Protein 2CPG (pdb70)

Sequence (130 aa):
MKKRLTITLSESVLENLEKMAREMGLSKSAMISVALENYKKGQMKKRLTITLSESVLENLEKMAREMGLSKSAMISVALENYKKGQERMKKRLTITLSESVLENLEKMAREMGLSKSAMISVALENYKKG

Solvent-accessible surface area: 9104 Å² total; per-residue (Å²): 128,137,91,197,29,68,3,50,1,11,60,47,3,21,90,42,0,71,111,13,4,175,139,85,71,57,69,78,24,36,0,0,31,54,0,5,84,53,49,89,134,68,181,178,116,75,183,25,75,2,51,0,26,65,60,35,39,108,28,0,52,115,13,3,184,117,63,65,20,65,58,20,1,0,0,3,4,0,0,19,29,25,46,121,58,105,81,270,232,182,195,215,155,135,86,136,80,67,112,84,73,71,108,68,13,54,115,66,3,160,50,17,42,23,66,85,86,18,16,57,60,28,48,120,93,56,186,163,103,115

InterPro domains:
  IPR002145 Ribbon-helix-helix protein, CopG [PF01402] (3-40)
  IPR010985 Ribbon-helix-helix [SSF47598] (1-41)
  IPR013321 Arc-type ribbon-helix-helix [G3DSA:1.10.1220.10] (1-45)

Structure (mmCIF, N/CA/C/O backbone):
data_2CPG
#
_entry.id   2CPG
#
_cell.length_a   67.190
_cell.length_b   102.490
_cell.length_c   40.210
_cell.angle_alpha   90.00
_cell.angle_beta   90.00
_cell.angle_gamma   90.00
#
_symmetry.space_group_name_H-M   'C 2 2 21'
#
loop_
_entity.id
_entity.type
_entity.pdbx_description
1 polymer 'TRANSCRIPTIONAL REPRESSOR COPG'
2 non-polymer 'CHLORIDE ION'
3 water water
#
loop_
_atom_site.group_PDB
_atom_site.id
_atom_site.type_symbol
_atom_site.label_atom_id
_atom_site.label_alt_id
_atom_site.label_comp_id
_atom_site.label_asym_id
_atom_site.label_entity_id
_atom_site.label_seq_id
_atom_site.pdbx_PDB_ins_code
_atom_site.Cartn_x
_atom_site.Cartn_y
_atom_site.Cartn_z
_atom_site.occupancy
_atom_site.B_iso_or_equiv
_atom_site.auth_seq_id
_atom_site.auth_comp_id
_atom_site.auth_asym_id
_atom_site.auth_atom_id
_atom_site.pdbx_PDB_model_num
ATOM 1 N N . MET A 1 1 ? 3.724 43.624 9.245 1.00 40.47 1 MET A N 1
ATOM 2 C CA . MET A 1 1 ? 5.086 43.240 9.595 1.00 33.00 1 MET A CA 1
ATOM 3 C C . MET A 1 1 ? 5.236 43.131 11.109 1.00 29.35 1 MET A C 1
ATOM 4 O O . MET A 1 1 ? 6.276 42.672 11.595 1.00 33.78 1 MET A O 1
ATOM 9 N N . LYS A 1 2 ? 4.244 43.527 11.909 1.00 26.51 2 LYS A N 1
ATOM 10 C CA . LYS A 1 2 ? 4.449 43.264 13.352 1.00 22.64 2 LYS A CA 1
ATOM 11 C C . LYS A 1 2 ? 3.925 41.877 13.688 1.00 22.24 2 LYS A C 1
ATOM 12 O O . LYS A 1 2 ? 2.881 41.467 13.183 1.00 24.46 2 LYS A O 1
ATOM 18 N N . LYS A 1 3 ? 4.687 41.190 14.535 1.00 19.49 3 LYS A N 1
ATOM 19 C CA . LYS A 1 3 ? 4.329 39.832 14.937 1.00 19.97 3 LYS A CA 1
ATOM 20 C C . LYS A 1 3 ? 4.499 39.663 16.443 1.00 18.08 3 LYS A C 1
ATOM 21 O O . LYS A 1 3 ? 5.424 40.252 17.036 1.00 16.74 3 LYS A O 1
ATOM 27 N N . ARG A 1 4 ? 3.649 38.871 17.100 1.00 16.42 4 ARG A N 1
ATOM 28 C CA . ARG A 1 4 ? 3.837 38.690 18.538 1.00 16.13 4 ARG A CA 1
ATOM 29 C C . ARG A 1 4 ? 4.586 37.399 18.819 1.00 15.56 4 ARG A C 1
ATOM 30 O O . ARG A 1 4 ? 4.519 36.394 18.110 1.00 16.43 4 ARG A O 1
ATOM 38 N N . LEU A 1 5 ? 5.314 37.431 19.926 1.00 12.74 5 LEU A N 1
ATOM 39 C CA . LEU A 1 5 ? 6.020 36.247 20.442 1.00 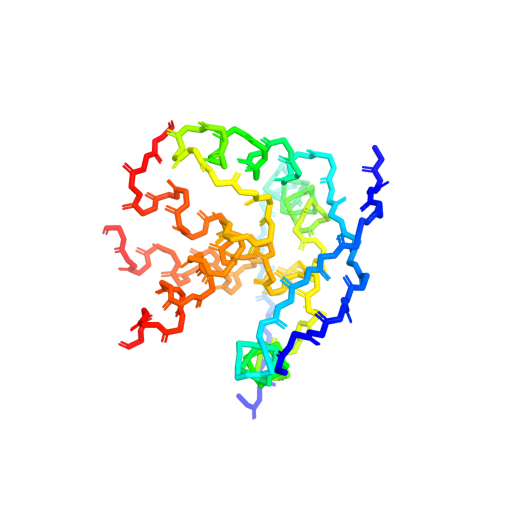14.79 5 LEU A CA 1
ATOM 40 C C . LEU A 1 5 ? 5.991 36.224 21.965 1.00 15.54 5 LEU A C 1
ATOM 41 O O . LEU A 1 5 ? 6.286 37.236 22.620 1.00 15.78 5 LEU A O 1
ATOM 46 N N . THR A 1 6 ? 5.649 35.054 22.512 1.00 14.50 6 THR A N 1
ATOM 47 C CA . THR A 1 6 ? 5.726 34.909 23.960 1.00 16.83 6 THR A CA 1
ATOM 48 C C . THR A 1 6 ? 7.081 34.266 24.287 1.00 15.26 6 THR A C 1
ATOM 49 O O . THR A 1 6 ? 7.445 33.299 23.640 1.00 18.37 6 THR A O 1
ATOM 53 N N . ILE A 1 7 ? 7.714 34.879 25.290 1.00 14.04 7 ILE A N 1
ATOM 54 C CA . ILE A 1 7 ? 9.015 34.475 25.770 1.00 14.21 7 ILE A CA 1
ATOM 55 C C . ILE A 1 7 ? 9.010 34.322 27.288 1.00 14.56 7 ILE A C 1
ATOM 56 O O . ILE A 1 7 ? 8.125 34.807 27.987 1.00 16.80 7 ILE A O 1
ATOM 61 N N . THR A 1 8 ? 10.008 33.579 27.751 1.00 13.52 8 THR A N 1
ATOM 62 C CA . THR A 1 8 ? 10.154 33.430 29.196 1.00 14.23 8 THR A CA 1
ATOM 63 C C . THR A 1 8 ? 11.510 33.961 29.636 1.00 12.88 8 THR A C 1
ATOM 64 O O . THR A 1 8 ? 12.516 33.499 29.095 1.00 17.41 8 THR A O 1
ATOM 68 N N . LEU A 1 9 ? 11.538 34.916 30.562 1.00 12.11 9 LEU A N 1
ATOM 69 C CA . LEU A 1 9 ? 12.779 35.459 31.064 1.00 13.84 9 LEU A CA 1
ATOM 70 C C . LEU A 1 9 ? 12.884 35.179 32.571 1.00 16.27 9 LEU A C 1
ATOM 71 O O . LEU A 1 9 ? 11.857 35.116 33.229 1.00 17.92 9 LEU A O 1
ATOM 76 N N . SER A 1 10 ? 14.114 35.009 33.026 1.00 15.91 10 SER A N 1
ATOM 77 C CA . SER A 1 10 ? 14.281 34.975 34.495 1.00 15.87 10 SER A CA 1
ATOM 78 C C . SER A 1 10 ? 13.877 36.336 35.045 1.00 17.88 10 SER A C 1
ATOM 79 O O . SER A 1 10 ? 13.915 37.313 34.281 1.00 18.60 10 SER A O 1
ATOM 82 N N . GLU A 1 11 ? 13.530 36.502 36.314 1.00 20.79 11 GLU A N 1
ATOM 83 C CA . GLU A 1 11 ? 13.324 37.831 36.928 1.00 19.90 11 GLU A CA 1
ATOM 84 C C . GLU A 1 11 ? 14.565 38.687 36.815 1.00 19.49 11 GLU A C 1
ATOM 85 O O . GLU A 1 11 ? 14.536 39.897 36.549 1.00 21.03 11 GLU A O 1
ATOM 91 N N . SER A 1 12 ? 15.771 38.104 36.981 1.00 19.77 12 SER A N 1
ATOM 92 C CA . SER A 1 12 ? 16.961 38.952 36.878 1.00 21.65 12 SER A CA 1
ATOM 93 C C . SER A 1 12 ? 17.202 39.585 35.506 1.00 19.78 12 SER A C 1
ATOM 94 O O . SER A 1 12 ? 17.528 40.771 35.377 1.00 19.58 12 SER A O 1
ATOM 97 N N . VAL A 1 13 ? 17.055 38.773 34.459 1.00 17.62 13 VAL A N 1
ATOM 98 C CA . VAL A 1 13 ? 17.140 39.343 33.107 1.00 16.66 13 VAL A CA 1
ATOM 99 C C . VAL A 1 13 ? 16.011 40.310 32.852 1.00 15.43 13 VAL A C 1
ATOM 100 O O . VAL A 1 13 ? 16.211 41.365 32.212 1.00 16.90 13 VAL A O 1
ATOM 104 N N . LEU A 1 14 ? 14.796 39.992 33.324 1.00 17.75 14 LEU A N 1
ATOM 105 C CA . LEU A 1 14 ? 13.665 40.911 33.062 1.00 19.33 14 LEU A CA 1
ATOM 106 C C . LEU A 1 14 ? 13.921 42.245 33.750 1.00 19.81 14 LEU A C 1
ATOM 107 O O . LEU A 1 14 ? 13.635 43.318 33.212 1.00 16.24 14 LEU A O 1
ATOM 112 N N . GLU A 1 15 ? 14.500 42.188 34.965 1.00 20.45 15 GLU A N 1
ATOM 113 C CA . GLU A 1 15 ? 14.738 43.503 35.614 1.00 20.45 15 GLU A CA 1
ATOM 114 C C . GLU A 1 15 ? 15.764 44.279 34.819 1.00 20.31 15 GLU A C 1
ATOM 115 O O . GLU A 1 15 ? 15.618 45.495 34.642 1.00 24.23 15 GLU A O 1
ATOM 121 N N . ASN A 1 16 ? 16.810 43.617 34.300 1.00 18.81 16 ASN A N 1
ATOM 122 C CA . ASN A 1 16 ? 17.806 44.367 33.539 1.00 19.25 16 ASN A CA 1
ATOM 123 C C . ASN A 1 16 ? 17.169 44.943 32.276 1.00 18.81 16 ASN A C 1
ATOM 124 O O . ASN A 1 16 ? 17.419 46.063 31.847 1.00 19.11 16 ASN A O 1
ATOM 129 N N . LEU A 1 17 ? 16.306 44.136 31.645 1.00 16.23 17 LEU A N 1
ATOM 130 C CA . LEU A 1 17 ? 15.559 44.611 30.481 1.00 14.31 17 LEU A CA 1
ATOM 131 C C . LEU A 1 17 ? 14.730 45.839 30.831 1.00 14.85 17 LEU A C 1
ATOM 132 O O . LEU A 1 17 ? 14.819 46.844 30.117 1.00 17.59 17 LEU A O 1
ATOM 137 N N . GLU A 1 18 ? 13.942 45.788 31.911 1.00 15.43 18 GLU A N 1
ATOM 138 C CA . GLU A 1 18 ? 13.119 46.956 32.273 1.00 17.15 18 GLU A CA 1
ATOM 139 C C . GLU A 1 18 ? 13.965 48.173 32.585 1.00 18.71 18 GLU A C 1
ATOM 140 O O . GLU A 1 18 ? 13.636 49.279 32.148 1.00 18.89 18 GLU A O 1
ATOM 146 N N . LYS A 1 19 ? 15.075 48.068 33.303 1.00 19.54 19 LYS A N 1
ATOM 147 C CA . LYS A 1 19 ? 15.940 49.227 33.524 1.00 19.18 19 LYS A CA 1
ATOM 148 C C . LYS A 1 19 ? 16.464 49.860 32.247 1.00 17.96 19 LYS A C 1
ATOM 149 O O . LYS A 1 19 ? 16.489 51.084 32.031 1.00 15.32 19 LYS A O 1
ATOM 155 N N . MET A 1 20 ? 16.963 48.997 31.356 1.00 17.33 20 MET A N 1
ATOM 156 C CA . MET A 1 20 ? 17.544 49.539 30.119 1.00 15.48 20 MET A CA 1
ATOM 157 C C . MET A 1 20 ? 16.499 50.255 29.280 1.00 14.46 20 MET A C 1
ATOM 158 O O . MET A 1 20 ? 16.736 51.338 28.724 1.00 19.77 20 MET A O 1
ATOM 163 N N . ALA A 1 21 ? 15.327 49.632 29.169 1.00 13.78 21 ALA A N 1
ATOM 164 C CA . ALA A 1 21 ? 14.245 50.202 28.397 1.00 14.06 21 ALA A CA 1
ATOM 165 C C . ALA A 1 21 ? 13.806 51.541 29.006 1.00 15.60 21 ALA A C 1
ATOM 166 O O . ALA A 1 21 ? 13.606 52.480 28.237 1.00 16.28 21 ALA A O 1
ATOM 168 N N . ARG A 1 22 ? 13.679 51.591 30.324 1.00 19.13 22 ARG A N 1
ATOM 169 C CA . ARG A 1 22 ? 13.227 52.864 30.937 1.00 22.56 22 ARG A CA 1
ATOM 170 C C . ARG A 1 22 ? 14.253 53.942 30.658 1.00 21.90 22 ARG A C 1
ATOM 171 O O . ARG A 1 22 ? 13.972 55.132 30.383 1.00 20.25 22 ARG A O 1
ATOM 179 N N . GLU A 1 23 ? 15.514 53.550 30.693 1.00 21.46 23 GLU A N 1
ATOM 180 C CA . GLU A 1 23 ? 16.638 54.462 30.494 1.00 23.88 23 GLU A CA 1
ATOM 181 C C . GLU A 1 23 ? 16.585 55.146 29.156 1.00 22.03 23 GLU A C 1
ATOM 182 O O . GLU A 1 23 ? 16.789 56.340 28.899 1.00 23.27 23 GLU A O 1
ATOM 188 N N . MET A 1 24 ? 16.260 54.319 28.167 1.00 18.58 24 MET A N 1
ATOM 189 C CA . MET A 1 24 ? 16.270 54.748 26.780 1.00 18.11 24 MET A CA 1
ATOM 190 C C . MET A 1 24 ? 14.918 55.233 26.290 1.00 17.20 24 MET A C 1
ATOM 191 O O . MET A 1 24 ? 14.782 55.616 25.121 1.00 17.72 24 MET A O 1
ATOM 196 N N . GLY A 1 25 ? 13.904 55.242 27.142 1.00 16.26 25 GLY A N 1
ATOM 197 C CA . GLY A 1 25 ? 12.557 55.633 26.735 1.00 14.83 25 GLY A CA 1
ATOM 198 C C . GLY A 1 25 ? 11.959 54.626 25.737 1.00 13.21 25 GLY A C 1
ATOM 199 O O . GLY A 1 25 ? 11.224 55.067 24.854 1.00 13.13 25 GLY A O 1
ATOM 200 N N . LEU A 1 26 ? 12.270 53.336 25.887 1.00 14.21 26 LEU A N 1
ATOM 201 C CA . LEU A 1 26 ? 11.770 52.320 24.963 1.00 13.62 26 LEU A CA 1
ATOM 202 C C . LEU A 1 26 ? 10.818 51.315 25.604 1.00 14.47 26 LEU A C 1
ATOM 203 O O . LEU A 1 26 ? 10.901 51.021 26.793 1.00 15.14 26 LEU A O 1
ATOM 208 N N . SER A 1 27 ? 9.889 50.800 24.785 1.00 14.60 27 SER A N 1
ATOM 209 C CA . SER A 1 27 ? 9.143 49.620 25.260 1.00 14.50 27 SER A CA 1
ATOM 210 C C . SER A 1 27 ? 10.096 48.435 25.417 1.00 14.18 27 SER A C 1
ATOM 211 O O . SER A 1 27 ? 11.191 48.428 24.860 1.00 13.62 27 SER A O 1
ATOM 214 N N . LYS A 1 28 ? 9.687 47.416 26.171 1.00 13.39 28 LYS A N 1
ATOM 215 C CA . LYS A 1 28 ? 10.511 46.186 26.248 1.00 13.21 28 LYS A CA 1
ATOM 216 C C . LYS A 1 28 ? 10.790 45.619 24.868 1.00 12.20 28 LYS A C 1
ATOM 217 O O . LYS A 1 28 ? 11.906 45.194 24.570 1.00 12.53 28 LYS A O 1
ATOM 223 N N . SER A 1 29 ? 9.789 45.621 24.008 1.00 12.55 29 SER A N 1
ATOM 224 C CA . SER A 1 29 ? 9.889 45.113 22.649 1.00 12.67 29 SER A CA 1
ATOM 225 C C . SER A 1 29 ? 10.949 45.838 21.834 1.00 11.65 29 SER A C 1
ATOM 226 O O . SER A 1 29 ? 11.773 45.261 21.112 1.00 12.95 29 SER A O 1
ATOM 229 N N . ALA A 1 30 ? 10.951 47.166 21.971 1.00 12.19 30 ALA A N 1
ATOM 230 C CA . ALA A 1 30 ? 11.908 47.982 21.209 1.00 12.11 30 ALA A CA 1
ATOM 231 C C . ALA A 1 30 ? 13.295 47.802 21.800 1.00 14.41 30 ALA A C 1
ATOM 232 O O . ALA A 1 30 ? 14.281 47.723 21.068 1.00 13.67 30 ALA A O 1
ATOM 234 N N . MET A 1 31 ? 13.401 47.683 23.124 1.00 12.56 31 MET A N 1
ATOM 235 C CA . MET A 1 31 ? 14.715 47.452 23.706 1.00 11.75 31 MET A CA 1
ATOM 236 C C . MET A 1 31 ? 15.262 46.101 23.287 1.00 11.57 31 MET A C 1
ATOM 237 O O . MET A 1 31 ? 16.452 45.972 23.003 1.00 14.53 31 MET A O 1
ATOM 242 N N . ILE A 1 32 ? 14.428 45.062 23.334 1.00 11.74 32 ILE A N 1
ATOM 243 C CA . ILE A 1 32 ? 14.903 43.770 22.812 1.00 9.30 32 ILE A CA 1
ATOM 244 C C . ILE A 1 32 ? 15.325 43.875 21.358 1.00 11.59 32 ILE A C 1
ATOM 245 O O . ILE A 1 32 ? 16.362 43.292 20.985 1.00 13.26 32 ILE A O 1
ATOM 250 N N . SER A 1 33 ? 14.597 44.589 20.510 1.00 12.21 33 SER A N 1
ATOM 251 C CA . SER A 1 33 ? 14.977 44.785 19.128 1.00 11.51 33 SER A CA 1
ATOM 252 C C . SER A 1 33 ? 16.360 45.449 19.015 1.00 12.60 33 SER A C 1
ATOM 253 O O . SER A 1 33 ? 17.201 45.015 18.207 1.00 14.65 33 SER A O 1
ATOM 256 N N . VAL A 1 34 ? 16.621 46.482 19.803 1.00 12.49 34 VAL A N 1
ATOM 257 C CA . VAL A 1 34 ? 17.939 47.153 19.808 1.00 13.35 34 VAL A CA 1
ATOM 258 C C . VAL A 1 34 ? 19.042 46.158 20.158 1.00 14.04 34 VAL A C 1
ATOM 259 O O . VAL A 1 34 ? 20.075 46.088 19.480 1.00 12.73 34 VAL A O 1
ATOM 263 N N . ALA A 1 35 ? 18.820 45.361 21.216 1.00 12.58 35 ALA A N 1
ATOM 264 C CA . ALA A 1 35 ? 19.857 44.479 21.696 1.00 10.26 35 ALA A CA 1
ATOM 265 C C . ALA A 1 35 ? 20.080 43.398 20.656 1.00 12.85 35 ALA A C 1
ATOM 266 O O . ALA A 1 35 ? 21.174 42.892 20.416 1.00 15.14 35 ALA A O 1
ATOM 268 N N . LEU A 1 36 ? 19.010 42.963 19.975 1.00 12.67 36 LEU A N 1
ATOM 269 C CA . LEU A 1 36 ? 19.212 41.886 19.008 1.00 13.32 36 LEU A CA 1
ATOM 270 C C . LEU A 1 36 ? 20.021 42.363 17.792 1.00 12.45 36 LEU A C 1
ATOM 271 O O . LEU A 1 36 ? 20.810 41.582 17.235 1.00 17.09 36 LEU A O 1
ATOM 276 N N . GLU A 1 37 ? 19.761 43.602 17.384 1.00 14.11 37 GLU A N 1
ATOM 277 C CA . GLU A 1 37 ? 20.527 44.115 16.228 1.00 16.27 37 GLU A CA 1
ATOM 278 C C . GLU A 1 37 ? 21.963 44.328 16.630 1.00 16.28 37 GLU A C 1
ATOM 279 O O . GLU A 1 37 ? 22.863 44.084 15.810 1.00 21.38 37 GLU A O 1
ATOM 285 N N . ASN A 1 38 ? 22.227 44.728 17.865 1.00 16.75 38 ASN A N 1
ATOM 286 C CA . ASN A 1 38 ? 23.604 44.921 18.329 1.00 19.61 38 ASN A CA 1
ATOM 287 C C . ASN A 1 38 ? 24.337 43.580 18.324 1.00 21.95 38 ASN A C 1
ATOM 288 O O . ASN A 1 38 ? 25.506 43.507 17.927 1.00 22.32 38 ASN A O 1
ATOM 293 N N . TYR A 1 39 ? 23.607 42.545 18.754 1.00 18.71 39 TYR A N 1
ATOM 294 C CA . TYR A 1 39 ? 24.204 41.209 18.808 1.00 18.78 39 TYR A CA 1
ATOM 295 C C . TYR A 1 39 ? 24.457 40.669 17.412 1.00 20.69 39 TYR A C 1
ATOM 296 O O . TYR A 1 39 ? 25.493 40.065 17.110 1.00 25.59 39 TYR A O 1
ATOM 305 N N . LYS A 1 40 ? 23.487 40.873 16.528 1.00 20.87 40 LYS A N 1
ATOM 306 C CA . LYS A 1 40 ? 23.642 40.397 15.151 1.00 23.88 40 LYS A CA 1
ATOM 307 C C . LYS A 1 40 ? 24.882 41.035 14.511 1.00 26.59 40 LYS A C 1
ATOM 308 O O . LYS A 1 40 ? 25.611 40.321 13.824 1.00 26.91 40 LYS A O 1
ATOM 314 N N . LYS A 1 41 ? 25.068 42.318 14.774 1.00 27.06 41 LYS A N 1
ATOM 315 C CA . LYS A 1 41 ? 26.200 43.125 14.357 1.00 31.41 41 LYS A CA 1
ATOM 316 C C . LYS A 1 41 ? 27.542 42.578 14.838 1.00 33.54 41 LYS A C 1
ATOM 317 O O . LYS A 1 41 ? 28.530 42.612 14.099 1.00 36.47 41 LYS A O 1
ATOM 323 N N 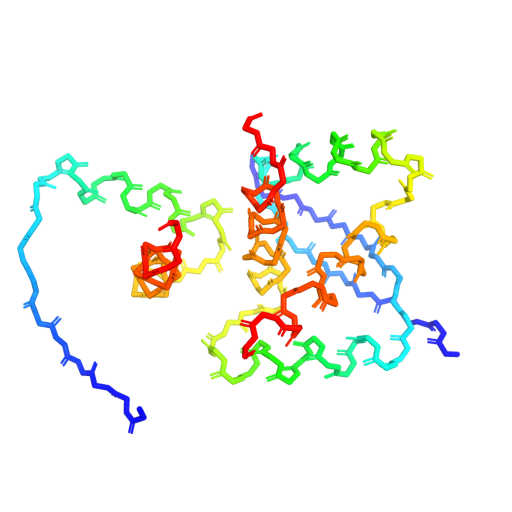. GLY A 1 42 ? 27.569 42.110 16.081 1.00 36.08 42 GLY A N 1
ATOM 324 C CA . GLY A 1 42 ? 28.773 41.744 16.786 1.00 39.96 42 GLY A CA 1
ATOM 325 C C . GLY A 1 42 ? 29.489 40.518 16.281 1.00 44.17 42 GLY A C 1
ATOM 326 O O . GLY A 1 42 ? 29.862 39.626 17.040 1.00 44.04 42 GLY A O 1
ATOM 327 N N . GLN A 1 43 ? 29.716 40.445 14.978 1.00 49.23 43 GLN A N 1
ATOM 328 C CA . GLN A 1 43 ? 30.406 39.319 14.363 1.00 52.27 43 GLN A CA 1
ATOM 329 C C . GLN A 1 43 ? 31.429 39.843 13.353 1.00 53.07 43 GLN A C 1
ATOM 330 O O . GLN A 1 43 ? 31.422 41.087 13.187 1.00 54.21 43 GLN A O 1
ATOM 336 N N . MET B 1 1 ? 11.101 34.018 40.125 1.00 35.54 1 MET B N 1
ATOM 337 C CA . MET B 1 1 ? 10.686 32.886 39.301 1.00 34.43 1 MET B CA 1
ATOM 338 C C . MET B 1 1 ? 11.004 33.148 37.829 1.00 31.32 1 MET B C 1
ATOM 339 O O . MET B 1 1 ? 11.760 34.073 37.519 1.00 36.19 1 MET B O 1
ATOM 344 N N . LYS B 1 2 ? 10.448 32.327 36.953 1.00 25.96 2 LYS B N 1
ATOM 345 C CA . LYS B 1 2 ? 10.429 32.574 35.515 1.00 23.25 2 LYS B CA 1
ATOM 346 C C . LYS B 1 2 ? 9.279 33.527 35.217 1.00 21.88 2 LYS B C 1
ATOM 347 O O . LYS B 1 2 ? 8.224 33.515 35.866 1.00 21.78 2 LYS B O 1
ATOM 353 N N . LYS B 1 3 ? 9.441 34.389 34.217 1.00 21.47 3 LYS B N 1
ATOM 354 C CA . LYS B 1 3 ? 8.409 35.369 33.944 1.00 21.06 3 LYS B CA 1
ATOM 355 C C . LYS B 1 3 ? 8.041 35.290 32.463 1.00 19.66 3 LYS B C 1
ATOM 356 O O . LYS B 1 3 ? 8.944 35.245 31.632 1.00 19.04 3 LYS B O 1
ATOM 362 N N . ARG B 1 4 ? 6.747 35.258 32.201 1.00 20.31 4 ARG B N 1
ATO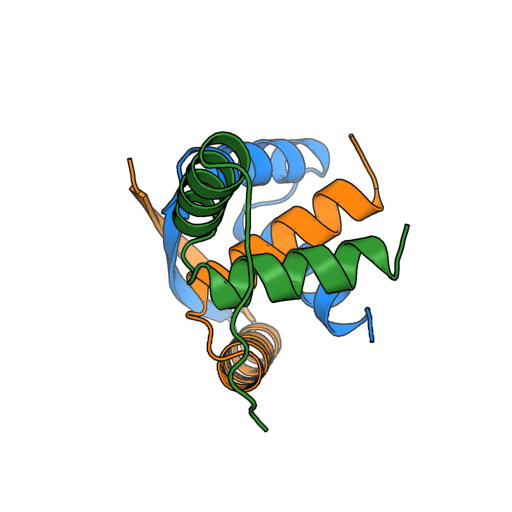M 363 C CA . ARG B 1 4 ? 6.280 35.091 30.834 1.00 22.61 4 ARG B CA 1
ATOM 364 C C . ARG B 1 4 ? 5.766 36.411 30.309 1.00 20.78 4 ARG B C 1
ATOM 365 O O . ARG B 1 4 ? 5.036 37.155 30.960 1.00 20.57 4 ARG B O 1
ATOM 373 N N . LEU B 1 5 ? 6.186 36.766 29.081 1.00 18.56 5 LEU B N 1
ATOM 374 C CA . LEU B 1 5 ? 5.698 38.047 28.588 1.00 19.10 5 LEU B CA 1
ATOM 375 C C . LEU B 1 5 ? 5.611 37.990 27.066 1.00 17.74 5 LEU B C 1
ATOM 376 O O . LEU B 1 5 ? 6.273 37.166 26.440 1.00 19.30 5 LEU B O 1
ATOM 381 N N . THR B 1 6 ? 4.773 38.862 26.526 1.00 17.33 6 THR B N 1
ATOM 382 C CA . THR B 1 6 ? 4.555 38.838 25.083 1.00 17.05 6 THR B CA 1
ATOM 383 C C . THR B 1 6 ? 5.109 40.158 24.543 1.00 17.24 6 THR B C 1
ATOM 384 O O . THR B 1 6 ? 4.816 41.229 25.068 1.00 19.28 6 THR B O 1
ATOM 388 N N . ILE B 1 7 ? 5.940 39.969 23.535 1.00 16.49 7 ILE B N 1
ATOM 389 C CA . ILE B 1 7 ? 6.580 41.067 22.835 1.00 16.17 7 ILE B CA 1
ATOM 390 C C . ILE B 1 7 ? 6.101 41.114 21.389 1.00 15.49 7 ILE B C 1
ATOM 391 O O . ILE B 1 7 ? 5.511 40.177 20.838 1.00 15.63 7 ILE B O 1
ATOM 396 N N . THR B 1 8 ? 6.346 42.269 20.783 1.00 13.15 8 THR B N 1
ATOM 397 C CA . THR B 1 8 ? 6.014 42.449 19.371 1.00 14.04 8 THR B CA 1
ATOM 398 C C . THR B 1 8 ? 7.299 42.755 18.609 1.00 14.38 8 THR B C 1
ATOM 399 O O . THR B 1 8 ? 7.997 43.646 19.064 1.00 14.23 8 THR B O 1
ATOM 403 N N . LEU B 1 9 ? 7.578 42.034 17.533 1.00 13.84 9 LEU B N 1
ATOM 404 C CA . LEU B 1 9 ? 8.773 42.255 16.724 1.00 12.68 9 LEU B CA 1
ATOM 405 C C . LEU B 1 9 ? 8.374 42.439 15.265 1.00 13.96 9 LEU B C 1
ATOM 406 O O . LEU B 1 9 ? 7.392 41.872 14.788 1.00 16.14 9 LEU B O 1
ATOM 411 N N . SER B 1 10 ? 9.136 43.241 14.506 1.00 12.55 10 SER B N 1
ATOM 412 C CA . SER B 1 10 ? 8.951 43.227 13.072 1.00 14.79 10 SER B CA 1
ATOM 413 C C . SER B 1 10 ? 9.255 41.818 12.547 1.00 16.64 10 SER B C 1
ATOM 414 O O . SER B 1 10 ? 10.050 41.062 13.089 1.00 15.79 10 SER B O 1
ATOM 417 N N . GLU B 1 11 ? 8.609 41.441 11.451 1.00 17.23 11 GLU B N 1
ATOM 418 C CA . GLU B 1 11 ? 8.901 40.170 10.805 1.00 19.32 11 GLU B 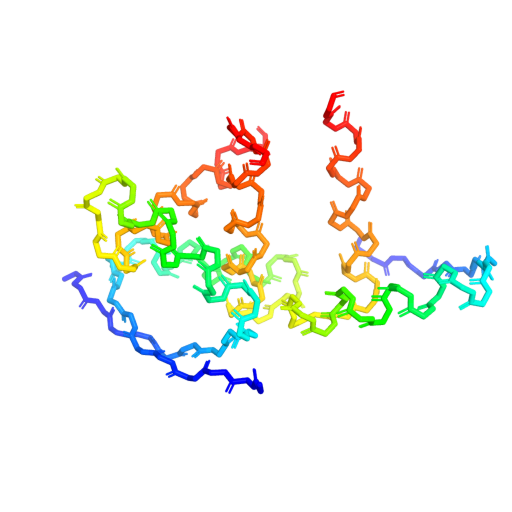CA 1
ATOM 419 C C . GLU B 1 11 ? 10.377 39.955 10.535 1.00 18.51 11 GLU B C 1
ATOM 420 O O . GLU B 1 11 ? 10.887 38.858 10.817 1.00 15.94 11 GLU B O 1
ATOM 426 N N . SER B 1 12 ? 11.105 40.945 10.032 1.00 16.47 12 SER B N 1
ATOM 427 C CA . SER B 1 12 ? 12.543 40.762 9.797 1.00 14.67 12 SER B CA 1
ATOM 428 C C . SER B 1 12 ? 13.343 40.472 11.057 1.00 13.25 12 SER B C 1
ATOM 429 O O . SER B 1 12 ? 14.278 39.656 11.077 1.00 16.39 12 SER B O 1
ATOM 432 N N . VAL B 1 13 ? 12.983 41.131 12.156 1.00 14.65 13 VAL B N 1
ATOM 433 C CA . VAL B 1 13 ? 13.753 40.973 13.383 1.00 14.06 13 VAL B CA 1
ATOM 434 C C . VAL B 1 13 ? 13.452 39.571 13.938 1.00 12.93 13 VAL B C 1
ATOM 435 O O . VAL B 1 13 ? 14.342 38.874 14.433 1.00 12.70 13 VAL B O 1
ATOM 439 N N . LEU B 1 14 ? 12.193 39.153 13.851 1.00 13.67 14 LEU B N 1
ATOM 440 C CA . LEU B 1 14 ? 11.808 37.830 14.368 1.00 12.46 14 LEU B CA 1
ATOM 441 C C . LEU B 1 14 ? 12.437 36.729 13.517 1.00 13.85 14 LEU B C 1
ATOM 442 O O . LEU B 1 14 ? 12.880 35.736 14.117 1.00 14.38 14 LEU B O 1
ATOM 447 N N . GLU B 1 15 ? 12.501 36.930 12.199 1.00 14.17 15 GLU B N 1
ATOM 448 C CA . GLU B 1 15 ? 13.152 35.897 11.386 1.00 17.28 15 GLU B CA 1
ATOM 449 C C . GLU B 1 15 ? 14.633 35.814 11.735 1.00 15.57 15 GLU B C 1
ATOM 450 O O . GLU B 1 15 ? 15.207 34.716 11.825 1.00 15.29 15 GLU B O 1
ATOM 456 N N . ASN B 1 16 ? 15.300 36.971 11.948 1.00 15.46 16 ASN B N 1
ATOM 457 C CA . ASN B 1 16 ? 16.720 36.894 12.319 1.00 15.58 16 ASN B CA 1
ATOM 458 C C . ASN B 1 16 ? 16.913 36.302 13.699 1.00 14.80 16 ASN B C 1
ATOM 459 O O . ASN B 1 16 ? 17.838 35.534 13.946 1.00 15.80 16 ASN B O 1
ATOM 464 N N . LEU B 1 17 ? 16.006 36.642 14.625 1.00 13.21 17 LEU B N 1
ATOM 465 C CA . LEU B 1 17 ? 16.039 36.001 15.933 1.00 13.40 17 LEU B CA 1
ATOM 466 C C . LEU B 1 17 ? 16.006 34.489 15.863 1.00 12.24 17 LEU B C 1
ATOM 467 O O . LEU B 1 17 ? 16.772 33.766 16.515 1.00 13.29 17 LEU B O 1
ATOM 472 N N . GLU B 1 18 ? 15.097 33.946 15.057 1.00 13.79 18 GLU B N 1
ATOM 473 C CA . GLU B 1 18 ? 14.974 32.483 14.939 1.00 13.51 18 GLU B CA 1
ATOM 474 C C . GLU B 1 18 ? 16.255 31.886 14.371 1.00 11.62 18 GLU B C 1
ATOM 475 O O . GLU B 1 18 ? 16.716 30.838 14.818 1.00 13.30 18 GLU B O 1
ATOM 481 N N . LYS B 1 19 ? 16.809 32.613 13.397 1.00 12.52 19 LYS B N 1
ATOM 482 C CA . LYS B 1 19 ? 18.014 32.113 12.743 1.00 15.20 19 LYS B CA 1
ATOM 483 C C . LYS B 1 19 ? 19.189 32.031 13.693 1.00 16.32 19 LYS B C 1
ATOM 484 O O . LYS B 1 19 ? 19.900 31.020 13.769 1.00 17.00 19 LYS B O 1
ATOM 490 N N . MET B 1 20 ? 19.372 33.147 14.426 1.00 12.54 20 MET B N 1
ATOM 491 C CA . MET B 1 20 ? 20.436 33.206 15.400 1.00 12.41 20 MET B CA 1
ATOM 492 C C . MET B 1 20 ? 20.269 32.182 16.510 1.00 14.68 20 MET B C 1
ATOM 493 O O . MET B 1 20 ? 21.173 31.459 16.928 1.00 17.13 20 MET B O 1
ATOM 498 N N . ALA B 1 21 ? 19.036 32.056 17.007 1.00 16.74 21 ALA B N 1
ATOM 499 C CA . ALA B 1 21 ? 18.761 31.075 18.053 1.00 16.68 21 ALA B CA 1
ATOM 500 C C . ALA B 1 21 ? 19.047 29.654 17.566 1.00 13.88 21 ALA B C 1
ATOM 501 O O . ALA B 1 21 ? 19.673 28.850 18.255 1.00 15.33 21 ALA B O 1
ATOM 503 N N . ARG B 1 22 ? 18.595 29.342 16.355 1.00 12.61 22 ARG B N 1
ATOM 504 C CA . ARG B 1 22 ? 18.872 28.001 15.787 1.00 13.81 22 ARG B CA 1
ATOM 505 C C . ARG B 1 22 ? 20.367 27.805 15.553 1.00 15.59 22 ARG B C 1
ATOM 506 O O . ARG B 1 22 ? 20.886 26.720 15.812 1.00 19.10 22 ARG B O 1
ATOM 514 N N . GLU B 1 23 ? 21.078 28.819 15.072 1.00 14.95 23 GLU B N 1
ATOM 515 C CA . GLU B 1 23 ? 22.508 28.647 14.852 1.00 17.59 23 GLU B CA 1
ATOM 516 C C . GLU B 1 23 ? 23.258 28.349 16.146 1.00 17.95 23 GLU B C 1
ATOM 517 O O . GLU B 1 23 ? 24.242 27.608 16.140 1.00 22.46 23 GLU B O 1
ATOM 523 N N . MET B 1 24 ? 22.850 28.935 17.267 1.00 16.91 24 MET B N 1
ATOM 524 C CA . MET B 1 24 ? 23.454 28.756 18.575 1.00 18.91 24 MET B CA 1
ATOM 525 C C . MET B 1 24 ? 22.855 27.630 19.391 1.00 18.80 24 MET B C 1
ATOM 526 O O . MET B 1 24 ? 23.312 27.345 20.515 1.00 19.97 24 MET B O 1
ATOM 531 N N . GLY B 1 25 ? 21.812 26.933 18.910 1.00 17.22 25 GLY B N 1
ATOM 532 C CA . GLY B 1 25 ? 21.154 25.886 19.644 1.00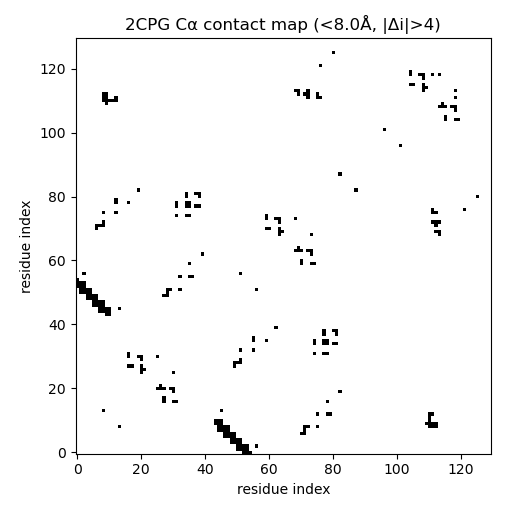 15.91 25 GLY B CA 1
ATOM 533 C C . GLY B 1 25 ? 20.428 26.323 20.904 1.00 16.07 25 GLY B C 1
ATOM 534 O O . GLY B 1 25 ? 20.274 25.529 21.832 1.00 20.20 25 GLY B O 1
ATOM 535 N N . LEU B 1 26 ? 19.947 27.577 20.899 1.00 13.08 26 LEU B N 1
ATOM 536 C CA . LEU B 1 26 ? 19.232 28.245 21.965 1.00 13.10 26 LEU B CA 1
ATOM 537 C C . LEU B 1 26 ? 17.733 28.398 21.724 1.00 11.80 26 LEU B C 1
ATOM 538 O O . LEU B 1 26 ? 17.264 28.507 20.589 1.00 14.01 26 LEU B O 1
ATOM 543 N N . SER B 1 27 ? 16.930 28.420 22.784 1.00 11.48 27 SER B N 1
ATOM 544 C CA . SER B 1 27 ? 15.570 28.942 22.621 1.00 12.25 27 SER B CA 1
ATOM 545 C C . SER B 1 27 ? 15.608 30.419 22.238 1.00 12.70 27 SER B C 1
ATOM 546 O O . SER B 1 27 ? 16.596 31.117 22.507 1.00 12.63 27 SER B O 1
ATOM 549 N N . LYS B 1 28 ? 14.551 30.959 21.656 1.00 11.67 28 LYS B N 1
ATOM 550 C CA . LYS B 1 28 ? 14.538 32.394 21.391 1.00 9.98 28 LYS B CA 1
ATOM 551 C C . LYS B 1 28 ? 14.592 33.189 22.702 1.00 12.75 28 LYS B C 1
ATOM 552 O O . LYS B 1 28 ? 15.167 34.284 22.707 1.00 12.39 28 LYS B O 1
ATOM 558 N N . SER B 1 29 ? 14.027 32.662 23.794 1.00 12.45 29 SER B N 1
ATOM 559 C CA . SER B 1 29 ? 14.099 33.415 25.061 1.00 12.45 29 SER B CA 1
ATOM 560 C C . SER B 1 29 ? 15.546 33.564 25.565 1.00 12.08 29 SER B C 1
ATOM 561 O O . SER B 1 29 ? 15.966 34.584 26.090 1.00 12.51 29 SER B O 1
ATOM 564 N N . ALA B 1 30 ? 16.290 32.462 25.375 1.00 12.03 30 ALA B N 1
ATOM 565 C CA . ALA B 1 30 ? 17.705 32.423 25.750 1.00 12.30 30 ALA B CA 1
ATOM 566 C C . ALA B 1 30 ? 18.537 33.286 24.823 1.00 11.58 30 ALA B C 1
ATOM 567 O O . ALA B 1 30 ? 19.433 34.040 25.272 1.00 13.29 30 ALA B O 1
ATOM 569 N N . MET B 1 31 ? 18.222 33.230 23.526 1.00 11.33 31 MET B N 1
ATOM 570 C CA . MET B 1 31 ? 18.910 34.121 22.583 1.00 9.72 31 MET B CA 1
ATOM 571 C C . MET B 1 31 ? 18.666 35.568 22.936 1.00 11.28 31 MET B C 1
ATOM 572 O O . MET B 1 31 ? 19.574 36.416 22.975 1.00 12.17 31 MET B O 1
ATOM 577 N N . ILE B 1 32 ? 17.416 35.963 23.245 1.00 11.85 32 ILE B N 1
ATOM 578 C CA . ILE B 1 32 ? 17.168 37.335 23.694 1.00 12.54 32 ILE B CA 1
ATOM 579 C C . ILE B 1 32 ? 17.914 37.669 24.977 1.00 11.66 32 ILE B C 1
ATOM 580 O O . ILE B 1 32 ? 18.440 38.780 25.117 1.00 11.31 32 ILE B O 1
ATOM 585 N N . SER B 1 33 ? 17.977 36.745 25.941 1.00 13.08 33 SER B N 1
ATOM 586 C CA . SER B 1 33 ? 18.708 36.965 27.179 1.00 12.53 33 SER B CA 1
ATOM 587 C C . SER B 1 33 ? 20.195 37.180 26.916 1.00 12.78 33 SER B C 1
ATOM 588 O O . SER B 1 33 ? 20.737 38.134 27.484 1.00 13.91 33 SER B O 1
ATOM 591 N N . VAL B 1 34 ? 20.795 36.377 26.035 1.00 12.67 34 VAL B N 1
ATOM 592 C CA . VAL B 1 34 ? 22.212 36.626 25.700 1.00 12.41 34 VAL B CA 1
ATOM 593 C C . VAL B 1 34 ? 22.368 38.009 25.060 1.00 12.98 34 VAL B C 1
ATOM 594 O O . VAL B 1 34 ? 23.310 38.745 25.378 1.00 14.10 34 VAL B O 1
ATOM 598 N N . ALA B 1 35 ? 21.449 38.316 24.141 1.00 13.02 35 ALA B N 1
ATOM 599 C CA . ALA B 1 35 ? 21.552 39.605 23.443 1.00 14.86 35 ALA B CA 1
ATOM 600 C C . ALA B 1 35 ? 21.429 40.736 24.451 1.00 13.95 35 ALA B C 1
ATOM 601 O O . ALA B 1 35 ? 22.189 41.724 24.398 1.00 12.97 35 ALA B O 1
ATOM 603 N N . LEU B 1 36 ? 20.463 40.651 25.380 1.00 12.14 36 LEU B N 1
ATOM 604 C CA . LEU B 1 36 ? 20.285 41.732 26.342 1.00 13.38 36 LEU B CA 1
ATOM 605 C C . LEU B 1 36 ? 21.508 41.946 27.233 1.00 16.66 36 LEU B C 1
ATOM 606 O O . LEU B 1 36 ? 21.903 43.059 27.540 1.00 17.16 36 LEU B O 1
ATOM 611 N N . GLU B 1 37 ? 22.100 40.820 27.657 1.00 15.96 37 GLU B N 1
ATOM 612 C CA . GLU B 1 37 ? 23.251 40.945 28.560 1.00 15.85 37 GLU B CA 1
ATOM 613 C C . GLU B 1 37 ? 24.467 41.423 27.795 1.00 14.59 37 GLU B C 1
ATOM 614 O O . GLU B 1 37 ? 25.233 42.212 28.368 1.00 14.00 37 GLU B O 1
ATOM 620 N N . ASN B 1 38 ? 24.655 40.977 26.553 1.00 16.38 38 ASN B N 1
ATOM 621 C CA . ASN B 1 38 ? 25.739 41.470 25.689 1.00 17.33 38 ASN B CA 1
ATOM 622 C C . ASN B 1 38 ? 25.610 42.988 25.535 1.00 17.97 38 ASN B C 1
ATOM 623 O O . ASN B 1 38 ? 26.577 43.724 25.727 1.00 19.15 38 ASN B O 1
ATOM 628 N N . TYR B 1 39 ? 24.412 43.443 25.188 1.00 17.97 39 TYR B N 1
ATOM 629 C CA . TYR B 1 39 ? 24.190 44.884 25.063 1.00 19.28 39 TYR B CA 1
ATOM 630 C C . TYR B 1 39 ? 24.509 45.584 26.379 1.00 17.98 39 TYR B C 1
ATOM 631 O O . TYR B 1 39 ? 25.199 46.618 26.413 1.00 20.16 39 TYR B O 1
ATOM 640 N N . LYS B 1 40 ? 24.016 45.120 27.518 1.00 19.14 40 LYS B N 1
ATOM 641 C CA . LYS B 1 40 ? 24.206 45.751 28.811 1.00 20.94 40 LYS B CA 1
ATOM 642 C C . LYS B 1 40 ? 25.698 45.875 29.122 1.00 23.53 40 LYS B C 1
ATOM 643 O O . LYS B 1 40 ? 26.171 46.907 29.603 1.00 21.40 40 LYS B O 1
ATOM 649 N N . LYS B 1 41 ? 26.455 44.797 28.835 1.00 22.78 41 LYS B N 1
ATOM 650 C CA . LYS B 1 41 ? 27.872 44.851 29.204 1.00 25.11 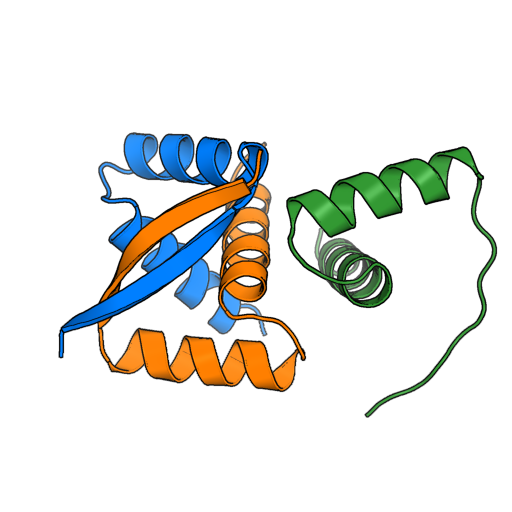41 LYS B CA 1
ATOM 651 C C . LYS 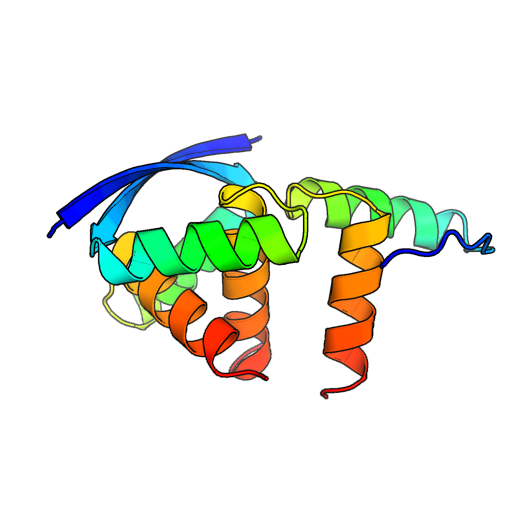B 1 41 ? 28.622 45.732 28.212 1.00 29.37 41 LYS B C 1
ATOM 652 O O . LYS B 1 41 ? 29.633 46.357 28.532 1.00 37.88 41 LYS B O 1
ATOM 658 N N . GLY B 1 42 ? 28.107 45.786 26.989 1.00 30.18 42 GLY B N 1
ATOM 659 C CA . GLY B 1 42 ? 28.816 46.525 25.960 1.00 33.34 42 GLY B CA 1
ATOM 660 C C . GLY B 1 42 ? 28.719 48.015 26.162 1.00 36.33 42 GLY B C 1
ATOM 661 O O . GLY B 1 42 ? 29.395 48.791 25.474 1.00 43.05 42 GLY B O 1
ATOM 662 N N . GLN B 1 43 ? 27.884 48.471 27.100 1.00 37.65 43 GLN B N 1
ATOM 663 C CA . GLN B 1 43 ? 27.846 49.931 27.238 1.00 43.53 43 GLN B CA 1
ATOM 664 C C . GLN B 1 43 ? 27.898 50.365 28.693 1.00 46.94 43 GLN B C 1
ATOM 665 O O . GLN B 1 43 ? 28.207 51.517 28.996 1.00 46.70 43 GLN B O 1
ATOM 671 N N . GLU B 1 44 ? 27.597 49.445 29.608 1.00 50.89 44 GLU B N 1
ATOM 672 C CA . GLU B 1 44 ? 27.352 49.878 30.985 1.00 55.51 44 GLU B CA 1
ATOM 673 C C . GLU B 1 44 ? 27.648 48.807 32.017 1.00 58.79 44 GLU B C 1
ATOM 674 O O . GLU B 1 44 ? 27.730 47.619 31.710 1.00 58.45 44 GLU B O 1
ATOM 680 N N . ARG B 1 45 ? 27.818 49.232 33.270 1.00 61.67 45 ARG B N 1
ATOM 681 C CA . ARG B 1 45 ? 28.075 48.320 34.377 1.00 63.79 45 ARG B CA 1
ATOM 682 C C . ARG B 1 45 ? 26.983 48.432 35.438 1.00 64.63 45 ARG B C 1
ATOM 683 O O . ARG B 1 45 ? 26.220 49.424 35.392 1.00 65.14 45 ARG B O 1
ATOM 691 N N . MET C 1 1 ? 30.941 22.470 15.418 1.00 43.83 1 MET C N 1
ATOM 692 C CA . MET C 1 1 ? 30.003 21.617 14.702 1.00 51.39 1 MET C CA 1
ATOM 693 C C . MET C 1 1 ? 30.303 20.148 14.970 1.00 51.88 1 MET C C 1
ATOM 694 O O . MET C 1 1 ? 30.514 19.403 14.005 1.00 57.72 1 MET C O 1
ATOM 699 N N . LYS C 1 2 ? 30.330 19.688 16.204 1.00 50.91 2 LYS C N 1
ATOM 700 C CA . LYS C 1 2 ? 30.247 20.402 17.467 1.00 49.06 2 LYS C CA 1
ATOM 701 C C . LYS C 1 2 ? 30.661 19.428 18.572 1.00 46.73 2 LYS C C 1
ATOM 702 O O . LYS C 1 2 ? 30.038 18.394 18.775 1.00 50.41 2 LYS C O 1
ATOM 708 N N . LYS C 1 3 ? 31.742 19.826 19.213 1.00 42.32 3 LYS C N 1
ATOM 709 C CA . LYS C 1 3 ? 32.689 19.038 19.956 1.00 38.26 3 LYS C CA 1
ATOM 710 C C . LYS C 1 3 ? 32.367 18.915 21.437 1.00 38.20 3 LYS C C 1
ATOM 711 O O . LYS C 1 3 ? 32.288 19.946 22.113 1.00 41.40 3 LYS C O 1
ATOM 717 N N . ARG C 1 4 ? 32.510 17.720 22.017 1.00 36.76 4 ARG C N 1
ATOM 718 C CA . ARG C 1 4 ? 32.480 17.596 23.462 1.00 35.71 4 ARG C CA 1
ATOM 719 C C . ARG C 1 4 ? 33.883 17.849 24.061 1.00 33.90 4 ARG C C 1
ATOM 720 O O . ARG C 1 4 ? 34.847 17.790 23.295 1.00 32.84 4 ARG C O 1
ATOM 728 N N . LEU C 1 5 ? 33.911 18.100 25.365 1.00 30.75 5 LEU C N 1
ATOM 729 C CA . LEU C 1 5 ? 35.061 18.475 26.184 1.00 25.88 5 LEU C CA 1
ATOM 730 C C . LEU C 1 5 ? 34.857 18.265 27.669 1.00 24.08 5 LEU C C 1
ATOM 731 O O . LEU C 1 5 ? 33.886 18.669 28.338 1.00 21.19 5 LEU C O 1
ATOM 736 N N . THR C 1 6 ? 35.827 17.609 28.327 1.00 22.87 6 THR C N 1
ATOM 737 C CA . THR C 1 6 ? 35.695 17.414 29.766 1.00 22.32 6 THR C CA 1
ATOM 738 C C . THR C 1 6 ? 36.590 18.416 30.506 1.00 23.80 6 THR C C 1
ATOM 739 O O . THR C 1 6 ? 37.760 18.521 30.146 1.00 29.55 6 THR C O 1
ATOM 743 N N . ILE C 1 7 ? 36.072 19.152 31.477 1.00 22.41 7 ILE C N 1
ATOM 744 C CA . ILE C 1 7 ? 36.798 20.167 32.237 1.00 22.25 7 ILE C CA 1
ATOM 745 C C . ILE C 1 7 ? 36.759 19.921 33.738 1.00 25.02 7 ILE C C 1
ATOM 746 O O . ILE C 1 7 ? 35.939 19.091 34.158 1.00 26.93 7 ILE C O 1
ATOM 751 N N . THR C 1 8 ? 37.569 20.590 34.554 1.00 24.80 8 THR C N 1
ATOM 752 C CA . THR C 1 8 ? 37.446 20.640 36.003 1.00 24.79 8 THR C CA 1
ATOM 753 C C . THR C 1 8 ? 37.256 22.049 36.546 1.00 24.96 8 THR C C 1
ATOM 754 O O . THR C 1 8 ? 38.024 22.950 36.191 1.00 22.17 8 THR C O 1
ATOM 758 N N . LEU C 1 9 ? 36.285 22.263 37.436 1.00 24.06 9 LEU C N 1
ATOM 759 C CA . LEU C 1 9 ? 35.935 23.530 38.021 1.00 25.81 9 LEU C CA 1
ATOM 760 C C . LEU C 1 9 ? 35.808 23.384 39.556 1.00 25.52 9 LEU C C 1
ATOM 761 O O . LEU C 1 9 ? 35.498 22.265 39.950 1.00 32.05 9 LEU C O 1
ATOM 766 N N . SER C 1 10 ? 36.034 24.486 40.224 1.00 28.49 10 SER C N 1
ATOM 767 C CA . SER C 1 10 ? 35.770 24.716 41.641 1.00 31.98 10 SER C CA 1
ATOM 768 C C . SER C 1 10 ? 34.306 24.373 41.911 1.00 34.07 10 SER C C 1
ATOM 769 O O . SER C 1 10 ? 33.459 24.844 41.135 1.00 33.33 10 SER C O 1
ATOM 772 N N . GLU C 1 11 ? 33.946 23.612 42.943 1.00 34.53 11 GLU C N 1
ATOM 773 C CA . GLU C 1 11 ? 32.524 23.348 43.217 1.00 33.15 11 GLU C CA 1
ATOM 774 C C . GLU C 1 11 ? 31.788 24.671 43.372 1.00 34.75 11 GLU C C 1
ATOM 775 O O . GLU C 1 11 ? 30.618 24.873 43.045 1.00 33.58 11 GLU C O 1
ATOM 781 N N . SER C 1 12 ? 32.501 25.660 43.904 1.00 34.84 12 SER C N 1
ATOM 782 C CA . SER C 1 12 ? 32.045 27.031 43.878 1.00 33.92 12 SER C CA 1
ATOM 783 C C . SER C 1 12 ? 31.912 27.544 42.446 1.00 30.91 12 SER C C 1
ATOM 784 O O . SER C 1 12 ? 30.955 28.250 42.115 1.00 31.56 12 SER C O 1
ATOM 787 N N . VAL C 1 13 ? 32.831 27.229 41.524 1.00 28.17 13 VAL C N 1
ATOM 788 C CA . VAL C 1 13 ? 32.614 27.874 40.222 1.00 26.81 13 VAL C CA 1
ATOM 789 C C . VAL C 1 13 ? 31.425 27.215 39.505 1.00 23.40 13 VAL C C 1
ATOM 790 O O . VAL C 1 13 ? 30.700 27.914 38.776 1.00 17.34 13 VAL C O 1
ATOM 794 N N . LEU C 1 14 ? 31.327 25.924 39.731 1.00 22.57 14 LEU C N 1
ATOM 795 C CA . LEU C 1 14 ? 30.278 25.085 39.155 1.00 20.39 14 LEU C CA 1
ATOM 796 C C . LEU C 1 14 ? 28.926 25.564 39.674 1.00 19.13 14 LEU C C 1
ATOM 797 O O . LEU C 1 14 ? 27.952 25.724 38.913 1.00 16.73 14 LEU C O 1
ATOM 802 N N . GLU C 1 15 ? 28.775 25.810 40.963 1.00 19.52 15 GLU C N 1
ATOM 803 C CA . GLU C 1 15 ? 27.489 26.323 41.461 1.00 20.31 15 GLU C CA 1
ATOM 804 C C . GLU C 1 15 ? 27.119 27.635 40.792 1.00 18.48 15 GLU C C 1
ATOM 805 O O . GLU C 1 15 ? 25.962 27.888 40.412 1.00 19.49 15 GLU C O 1
ATOM 811 N N . ASN C 1 16 ? 28.068 28.561 40.582 1.00 16.09 16 ASN C N 1
ATOM 812 C CA . ASN C 1 16 ? 27.740 29.834 39.978 1.00 17.76 16 ASN C CA 1
ATOM 813 C C . ASN C 1 16 ? 27.336 29.623 38.514 1.00 14.18 16 ASN C C 1
ATOM 814 O O . ASN C 1 16 ? 26.494 30.336 37.998 1.00 18.32 16 ASN C O 1
ATOM 819 N N . LEU C 1 17 ? 28.003 28.686 37.893 1.00 13.65 17 LEU C N 1
ATOM 820 C CA . LEU C 1 17 ? 27.732 28.431 36.466 1.00 12.73 17 LEU C CA 1
ATOM 821 C C . LEU C 1 17 ? 26.296 27.949 36.321 1.00 15.00 17 LEU C C 1
ATOM 822 O O . LEU C 1 17 ? 25.533 28.434 35.473 1.00 17.12 17 LEU C O 1
ATOM 827 N N . GLU C 1 18 ? 25.873 27.009 37.156 1.00 13.88 18 GLU C N 1
ATOM 828 C CA . GLU C 1 18 ? 24.463 26.573 37.204 1.00 14.50 18 GLU C CA 1
ATOM 829 C C . GLU C 1 18 ? 23.496 27.723 37.417 1.00 15.49 18 GLU C C 1
ATOM 830 O O . GLU C 1 18 ? 22.471 27.909 36.757 1.00 13.26 18 GLU C O 1
ATOM 836 N N . LYS C 1 19 ? 23.782 28.592 38.378 1.00 16.02 19 LYS C N 1
ATOM 837 C CA . LYS C 1 19 ? 22.901 29.728 38.616 1.00 16.21 19 LYS C CA 1
ATOM 838 C C . LYS C 1 19 ? 22.790 30.641 37.387 1.00 13.56 19 LYS C C 1
ATOM 839 O O . LYS C 1 19 ? 21.682 31.046 37.003 1.00 15.90 19 LYS C O 1
ATOM 845 N N . MET C 1 20 ? 23.939 30.948 36.811 1.00 14.05 20 MET C N 1
ATOM 846 C CA . MET C 1 20 ? 24.013 31.817 35.640 1.00 15.81 20 MET C CA 1
ATOM 847 C C . MET C 1 20 ? 23.317 31.195 34.427 1.00 11.75 20 MET C C 1
ATOM 848 O O . MET C 1 20 ? 22.560 31.897 33.727 1.00 11.95 20 MET C O 1
ATOM 853 N N . ALA C 1 21 ? 23.606 29.916 34.202 1.00 13.36 21 ALA C N 1
ATOM 854 C CA . ALA C 1 21 ? 22.947 29.200 33.108 1.00 15.38 21 ALA C CA 1
ATOM 855 C C . ALA C 1 21 ? 21.438 29.245 33.266 1.00 15.29 21 ALA C C 1
ATOM 856 O O . ALA C 1 21 ? 20.703 29.564 32.313 1.00 13.83 21 ALA C O 1
ATOM 858 N N . ARG C 1 22 ? 20.898 28.941 34.455 1.00 12.47 22 ARG C N 1
ATOM 859 C CA . ARG C 1 22 ? 19.457 29.046 34.626 1.00 14.91 22 ARG C CA 1
ATOM 860 C C . ARG C 1 22 ? 18.909 30.454 34.425 1.00 14.16 22 ARG C C 1
ATOM 861 O O . ARG C 1 22 ? 17.837 30.606 33.818 1.00 16.38 22 ARG C O 1
ATOM 869 N N . GLU C 1 23 ? 19.570 31.480 34.961 1.00 14.32 23 GLU C N 1
ATOM 870 C CA . GLU C 1 23 ? 19.114 32.858 34.795 1.00 13.55 23 GLU C CA 1
ATOM 871 C C . GLU C 1 23 ? 19.047 33.228 33.314 1.00 13.27 23 GLU C C 1
ATOM 872 O O . GLU C 1 23 ? 18.226 34.064 32.931 1.00 16.37 23 GLU C O 1
ATOM 878 N N . MET C 1 24 ? 19.874 32.601 32.477 1.00 12.93 24 MET C N 1
ATOM 879 C CA . MET C 1 24 ? 19.914 32.904 31.033 1.00 13.53 24 MET C CA 1
ATOM 880 C C . MET C 1 24 ? 19.046 31.963 30.229 1.00 14.41 24 MET C C 1
ATOM 881 O O . MET C 1 24 ? 18.848 32.162 29.026 1.00 14.91 24 MET C O 1
ATOM 886 N N . GLY C 1 25 ? 18.509 30.896 30.837 1.00 14.13 25 GLY C N 1
ATOM 887 C CA . GLY C 1 25 ? 17.617 30.022 30.099 1.00 12.92 25 GLY C CA 1
ATOM 888 C C . GLY C 1 25 ? 18.315 29.100 29.133 1.00 13.29 25 GLY C C 1
ATOM 889 O O . GLY C 1 25 ? 17.731 28.670 28.131 1.00 14.91 25 GLY C O 1
ATOM 890 N N . LEU C 1 26 ? 19.562 28.750 29.447 1.00 14.86 26 LEU C N 1
ATOM 891 C CA . LEU C 1 26 ? 20.326 27.907 28.549 1.00 13.37 26 LEU C CA 1
ATOM 892 C C . LEU C 1 26 ? 21.211 26.910 29.313 1.00 13.46 26 LEU C C 1
ATOM 893 O O . LEU C 1 26 ? 21.254 26.967 30.548 1.00 12.92 26 LEU C O 1
ATOM 898 N N . SER C 1 27 ? 21.854 26.060 28.546 1.00 12.95 27 SER C N 1
ATOM 899 C CA . SER C 1 27 ? 22.657 24.979 29.154 1.00 11.62 27 SER C CA 1
ATOM 900 C C . SER C 1 27 ? 23.936 25.538 29.728 1.00 12.01 27 SER C C 1
ATOM 901 O O . SER C 1 27 ? 24.385 26.637 29.410 1.00 14.58 27 SER C O 1
ATOM 904 N N . LYS C 1 28 ? 24.529 24.733 30.620 1.00 14.54 28 LYS C N 1
ATOM 905 C CA . LYS C 1 28 ? 25.827 25.168 31.152 1.00 14.06 28 LYS C CA 1
ATOM 906 C C . LYS C 1 28 ? 26.849 25.262 30.035 1.00 12.75 28 LYS C C 1
ATOM 907 O O . LYS C 1 28 ? 27.675 26.183 30.046 1.00 13.43 28 LYS C O 1
ATOM 913 N N . SER C 1 29 ? 26.810 24.373 29.037 1.00 12.13 29 SER C N 1
ATOM 914 C CA . SER C 1 29 ? 27.692 24.458 27.881 1.00 10.51 29 SER C CA 1
ATOM 915 C C . SER C 1 29 ? 27.551 25.789 27.140 1.00 11.95 29 SER C C 1
ATOM 916 O O . SER C 1 29 ? 28.498 26.514 26.782 1.00 12.26 29 SER C O 1
ATOM 919 N N . ALA C 1 30 ? 26.288 26.170 26.883 1.00 12.34 30 ALA C N 1
ATOM 920 C CA . ALA C 1 30 ? 26.028 27.422 26.195 1.00 14.53 30 ALA C CA 1
ATOM 921 C C . ALA C 1 30 ? 26.492 28.628 27.003 1.00 14.39 30 ALA C C 1
ATOM 922 O O . ALA C 1 30 ? 27.022 29.630 26.546 1.00 13.40 30 ALA C O 1
ATOM 924 N N . MET C 1 31 ? 26.265 28.529 28.329 1.00 11.98 31 MET C N 1
ATOM 925 C CA . MET C 1 31 ? 26.738 29.595 29.205 1.00 11.50 31 MET C CA 1
ATOM 926 C C . MET C 1 31 ? 28.259 29.727 29.168 1.00 12.66 31 MET C C 1
ATOM 927 O O . MET C 1 31 ? 28.701 30.886 29.115 1.00 12.12 31 MET C O 1
ATOM 932 N N . ILE C 1 32 ? 29.022 28.639 29.203 1.00 11.53 32 ILE C N 1
ATOM 933 C CA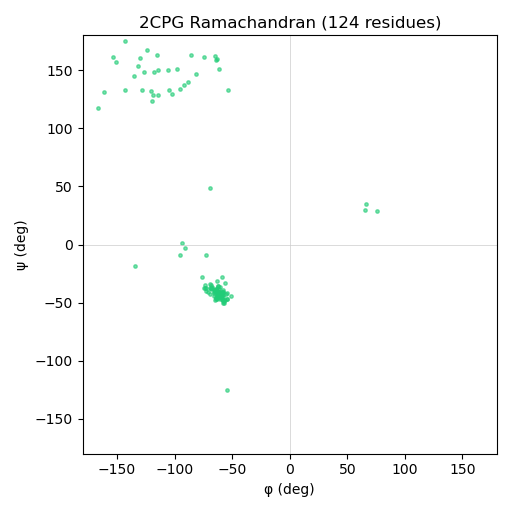 . ILE C 1 32 ? 30.473 28.732 29.009 1.00 13.09 32 ILE C CA 1
ATOM 934 C C . ILE C 1 32 ? 30.826 29.318 27.658 1.00 13.58 32 ILE C C 1
ATOM 935 O O . ILE C 1 32 ? 31.688 30.194 27.520 1.00 13.28 32 ILE C O 1
ATOM 940 N N . SER C 1 33 ? 30.133 28.855 26.612 1.00 12.13 33 SER C N 1
ATOM 941 C CA . SER C 1 33 ? 30.371 29.430 25.295 1.00 14.73 33 SER C CA 1
ATOM 942 C C . SER C 1 33 ? 30.182 30.946 25.252 1.00 13.80 33 SER C C 1
ATOM 943 O O . SER C 1 33 ? 31.043 31.674 24.728 1.00 14.96 33 SER C O 1
ATOM 946 N N . VAL C 1 34 ? 29.079 31.453 25.798 1.00 12.59 34 VAL C N 1
ATOM 947 C CA . VAL C 1 34 ? 28.775 32.899 25.863 1.00 15.38 34 VAL C CA 1
ATOM 948 C C . VAL C 1 34 ? 29.861 33.624 26.634 1.00 14.27 34 VAL C C 1
ATOM 949 O O . VAL C 1 34 ? 30.365 34.659 26.191 1.00 16.61 34 VAL C O 1
ATOM 953 N N . ALA C 1 35 ? 30.275 33.038 27.777 1.00 12.56 35 ALA C N 1
ATOM 954 C CA . ALA C 1 35 ? 31.307 33.693 28.582 1.00 13.72 35 ALA C CA 1
ATOM 955 C C . ALA C 1 35 ? 32.670 33.737 27.916 1.00 14.70 35 ALA C C 1
ATOM 956 O O . ALA C 1 35 ? 33.386 34.727 28.088 1.00 14.86 35 ALA C O 1
ATOM 958 N N . LEU C 1 36 ? 33.035 32.682 27.208 1.00 14.43 36 LEU C N 1
ATOM 959 C CA . LEU C 1 36 ? 34.293 32.693 26.470 1.00 14.86 36 LEU C CA 1
ATOM 960 C C . LEU C 1 36 ? 34.260 33.729 25.346 1.00 16.90 36 LEU C C 1
ATOM 961 O O . LEU C 1 36 ? 35.257 34.410 25.154 1.00 17.82 36 LEU C O 1
ATOM 966 N N . GLU C 1 37 ? 33.125 33.817 24.643 1.00 15.68 37 GLU C N 1
ATOM 967 C CA . GLU C 1 37 ? 33.024 34.865 23.619 1.00 17.71 37 GLU C CA 1
ATOM 968 C C . GLU C 1 37 ? 33.138 36.254 24.232 1.00 18.09 37 GLU C C 1
ATOM 969 O O . GLU C 1 37 ? 33.781 37.152 23.665 1.00 20.86 37 GLU C O 1
ATOM 975 N N . ASN C 1 38 ? 32.516 36.487 25.378 1.00 18.59 38 ASN C N 1
ATOM 976 C CA . ASN C 1 38 ? 32.613 37.772 26.074 1.00 21.53 38 ASN C CA 1
ATOM 977 C C . ASN C 1 38 ? 34.042 38.102 26.465 1.00 20.66 38 ASN C C 1
ATOM 978 O O . ASN C 1 38 ? 34.501 39.242 26.418 1.00 21.62 38 ASN C O 1
ATOM 983 N N . TYR C 1 39 ? 34.823 37.083 26.849 1.00 19.87 39 TYR C N 1
ATOM 984 C CA . TYR C 1 39 ? 36.171 37.322 27.324 1.00 21.31 39 TYR C CA 1
ATOM 985 C C . TYR C 1 39 ? 37.122 37.659 26.178 1.00 23.07 39 TYR C C 1
ATOM 986 O O . TYR C 1 39 ? 38.025 38.482 26.327 1.00 23.99 39 TYR C O 1
ATOM 995 N N . LYS C 1 40 ? 36.891 36.977 25.068 1.00 23.00 40 LYS C N 1
ATOM 996 C CA . LYS C 1 40 ? 37.697 37.237 23.878 1.00 25.13 40 LYS C CA 1
ATOM 997 C C . LYS C 1 40 ? 37.575 38.737 23.584 1.00 26.80 40 LYS C C 1
ATOM 998 O O . LYS C 1 40 ? 38.576 39.383 23.318 1.00 33.07 40 LYS C O 1
ATOM 1004 N N . LYS C 1 41 ? 36.352 39.227 23.702 1.00 54.36 41 LYS C N 1
ATOM 1005 C CA . LYS C 1 41 ? 36.042 40.646 23.673 1.00 55.91 41 LYS C CA 1
ATOM 1006 C C . LYS C 1 41 ? 36.887 41.374 24.721 1.00 57.36 41 LYS C C 1
ATOM 1007 O O . LYS C 1 41 ? 38.113 41.248 24.696 1.00 60.22 41 LYS C O 1
ATOM 1013 N N . GLY C 1 42 ? 36.233 42.104 25.605 1.00 58.11 42 GLY C N 1
ATOM 1014 C CA . GLY C 1 42 ? 36.800 42.901 26.664 1.00 58.64 42 GLY C CA 1
ATOM 1015 C C . GLY C 1 42 ? 38.164 43.479 26.384 1.00 59.24 42 GLY C C 1
ATOM 1016 O O . GLY C 1 42 ? 39.127 42.733 26.124 1.00 59.18 42 GLY C O 1
#

GO terms:
  GO:0043565 sequence-specific DNA binding (F, EXP)
  GO:0032993 protein-DNA complex (C, EXP)

CATH classification: 1.10.1220.10

Organism: Streptococcus agalactiae (NCBI:txid1311)

Foldseek 3Di:
DDDDDDDDDDVVVVVVLVVVQVVVVHDSVVSVVVVVVVVVVPD/DDDDDDDDDDPVVVVVLVVVCVVVVHDSVVSVVVVVVCVCVVPHD/DDDDDDDDDDVVVVVVLVVVCVVVVHDSVVSVVVVVVVVVPD

Secondary structure (DSSP, 8-state):
-EEEEEEEEEHHHHHHHHHHHHHHT--HHHHHHHHHHHHHH--/-EEEEEEEEEHHHHHHHHHHHHHHT--HHHHHHHHHHHHHHHH--/----------HHHHHHHHHHHHHHTS-HHHHHHHHHHHHH--

Nearest PDB structures (foldseek):
  3h87-assembly1_C  TM=7.248E-01  e=1.658E+00  Mycobacterium tuberculosis H37Rv
  8uk9-assembly1_A  TM=6.280E-01  e=4.105E+00  Tequatrovirus T4
  8uh7-assembly1_A  TM=5.801E-01  e=4.774E+00  Tequatrovirus
  2p81-assembly1_A  TM=4.569E-01  e=3.529E+00  Drosophila melanogaster
  5kko-assembly1_F-4  TM=4.678E-01  e=8.735E+00  Vibrio cholerae

B-factor: mean 25.22, std 13.57, range [9.3, 117.49]

Radius of gyration: 14.84 Å; Cα contacts (8 Å, |Δi|>4): 145; chains: 3; bounding box: 34×38×34 Å